Protein AF-A0A2H5ZT02-F1 (afdb_monomer_lite)

Foldseek 3Di:
DFDFDDPPPDPDDGPRCDVVNVVVVVVVVVVCCVVPPDPPDDDDDPVDDDPPDADPLQCQLLVLVLLQDDPVCNVCVVVVVVVVVVCCVVPQPFPDDDCLSQQLVNLVVVLVVVSSVVSSVCRVVVVDDSVPVSVVNVVCVVVSNVVSVVSVVVSVVVVVVVVVPDPDPDPDDDPPPPPDD

Secondary structure (DSSP, 8-state):
-------TT--SPP----HHHHHHHHHHHHHHHHHS----PPPP-TT---SS----TTTHHHHHHHHHS-HHHHHHHHHHHHHHHHHHHHH---S--SGGG-HHHHHHHHHHHHHHHHHHHHHHTT---TTTHHHHHHHHHHHHHHHHHHHHHHHHHHHHHHHHHSPPPPPPPPP------

Sequence (181 aa):
MAAEIYFYFTRRRRFVLSPTALVILALMLVVTSYVFPAEMGRRADPNRTPLPILSDWYFLALYQYVKYTPPLWAGLGPGLLIAYGMLVPFLDRSKGRRPSERPFFTVVGIMALTYFLVFTALIMFNIAVIGRDPHVVLLVTAATLSLGLGLEFRYRRRRKLAEAAAPAPAPRAAPARATVG

pLDDT: mean 86.96, std 12.97, range [42.84, 98.06]

Structure (mmCIF, N/CA/C/O backbone):
data_AF-A0A2H5ZT02-F1
#
_entry.id   AF-A0A2H5ZT02-F1
#
loop_
_atom_site.group_PDB
_atom_site.id
_atom_site.type_symbol
_atom_site.label_atom_id
_atom_site.label_alt_id
_atom_site.label_comp_id
_atom_site.label_asym_id
_atom_site.label_entity_id
_atom_site.label_seq_id
_atom_site.pdbx_PDB_ins_code
_atom_site.Cartn_x
_atom_site.Cartn_y
_atom_site.Cartn_z
_atom_site.occupancy
_atom_site.B_iso_or_equiv
_atom_site.auth_seq_id
_atom_site.auth_comp_id
_atom_site.auth_asym_id
_atom_site.auth_atom_id
_atom_site.pdbx_PDB_model_num
ATOM 1 N N . MET A 1 1 ? 21.198 19.388 21.692 1.00 42.84 1 MET A N 1
ATOM 2 C CA . MET A 1 1 ? 20.243 20.457 21.330 1.00 42.84 1 MET A CA 1
ATOM 3 C C . MET A 1 1 ? 19.234 19.891 20.343 1.00 42.84 1 MET A C 1
ATOM 5 O O . MET A 1 1 ? 19.644 19.532 19.251 1.00 42.84 1 MET A O 1
ATOM 9 N N . ALA A 1 2 ? 17.981 19.683 20.760 1.00 48.44 2 ALA A N 1
ATOM 10 C CA . ALA A 1 2 ? 16.926 19.097 19.927 1.00 48.44 2 ALA A CA 1
ATOM 11 C C . ALA A 1 2 ? 16.512 20.069 18.811 1.00 48.44 2 ALA A C 1
ATOM 13 O O . ALA A 1 2 ? 16.250 21.235 19.091 1.00 48.44 2 ALA A O 1
ATOM 14 N N . ALA A 1 3 ? 16.458 19.600 17.564 1.00 54.47 3 ALA A N 1
ATOM 15 C CA . ALA A 1 3 ? 15.878 20.369 16.469 1.00 54.47 3 ALA A CA 1
ATOM 16 C C . ALA A 1 3 ? 14.348 20.300 16.597 1.00 54.47 3 ALA A C 1
ATOM 18 O O . ALA A 1 3 ? 13.747 19.249 16.373 1.00 54.47 3 ALA A O 1
ATOM 19 N N . GLU A 1 4 ? 13.715 21.393 17.025 1.00 54.59 4 GLU A N 1
ATOM 20 C CA . GLU A 1 4 ? 12.259 21.460 17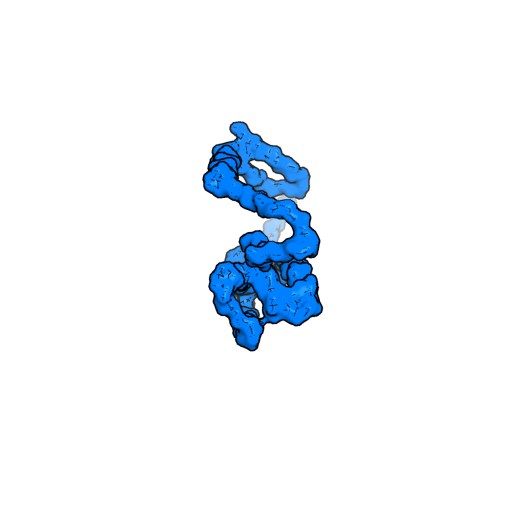.168 1.00 54.59 4 GLU A CA 1
ATOM 21 C C . GLU A 1 4 ? 11.616 21.918 15.854 1.00 54.59 4 GLU A C 1
ATOM 23 O O . GLU A 1 4 ? 11.728 23.076 15.461 1.00 54.59 4 GLU A O 1
ATOM 28 N N . ILE A 1 5 ? 10.910 21.011 15.173 1.00 60.00 5 ILE A N 1
ATOM 29 C CA . ILE A 1 5 ? 10.012 21.376 14.070 1.00 60.00 5 ILE A CA 1
ATOM 30 C C . ILE A 1 5 ? 8.689 21.840 14.694 1.00 60.00 5 ILE A C 1
ATOM 32 O O . ILE A 1 5 ? 7.946 21.041 15.273 1.00 60.00 5 ILE A O 1
ATOM 36 N N . TYR A 1 6 ? 8.400 23.140 14.612 1.00 52.00 6 TYR A N 1
ATOM 37 C CA . TYR A 1 6 ? 7.181 23.735 15.160 1.00 52.00 6 TYR A CA 1
ATOM 38 C C . TYR A 1 6 ? 5.967 23.419 14.273 1.00 52.00 6 TYR A C 1
ATOM 40 O O . TYR A 1 6 ? 5.744 24.057 13.249 1.00 52.00 6 TYR A O 1
ATOM 48 N N . PHE A 1 7 ? 5.130 22.470 14.695 1.00 53.09 7 PHE A N 1
ATOM 49 C CA . PHE A 1 7 ? 3.770 22.322 14.170 1.00 53.09 7 PHE A CA 1
ATOM 50 C C . PHE A 1 7 ? 2.805 23.142 15.036 1.00 53.09 7 PHE A C 1
ATOM 52 O O . PHE A 1 7 ? 2.489 22.759 16.161 1.00 53.09 7 PHE A O 1
ATOM 59 N N . TYR A 1 8 ? 2.326 24.272 14.510 1.00 56.28 8 TYR A N 1
ATOM 60 C CA . TYR A 1 8 ? 1.576 25.292 15.261 1.00 56.28 8 TYR A CA 1
ATOM 61 C C . TYR A 1 8 ? 0.194 24.827 15.787 1.00 56.28 8 TYR A C 1
ATOM 63 O O . TYR A 1 8 ? -0.380 25.467 16.660 1.00 56.28 8 TYR A O 1
ATOM 71 N N . PHE A 1 9 ? -0.351 23.701 15.302 1.00 56.69 9 PHE A N 1
ATOM 72 C CA . PHE A 1 9 ? -1.780 23.378 15.464 1.00 56.69 9 PHE A CA 1
ATOM 73 C C . PHE A 1 9 ? -2.153 22.195 16.374 1.00 56.69 9 PHE A C 1
ATOM 75 O O . PHE A 1 9 ? -3.343 21.956 16.574 1.00 56.69 9 PHE A O 1
ATOM 82 N N . THR A 1 10 ? -1.208 21.447 16.964 1.00 53.78 10 THR A N 1
ATOM 83 C CA . THR A 1 10 ? -1.576 20.241 17.744 1.00 53.78 10 THR A CA 1
ATOM 84 C C . THR A 1 10 ? -0.950 20.210 19.137 1.00 53.78 10 THR A C 1
ATOM 86 O O . THR A 1 10 ? 0.257 20.076 19.292 1.00 53.78 10 THR A O 1
ATOM 89 N N . ARG A 1 11 ? -1.793 20.227 20.178 1.00 55.22 11 ARG A N 1
ATOM 90 C CA . ARG A 1 11 ? -1.435 20.157 21.613 1.00 55.22 11 ARG A CA 1
ATOM 91 C C . ARG A 1 11 ? -0.924 18.765 22.073 1.00 55.22 11 ARG A C 1
ATOM 93 O O . ARG A 1 11 ? -1.094 18.401 23.235 1.00 55.22 11 ARG A O 1
ATOM 100 N N . ARG A 1 12 ? -0.358 17.941 21.175 1.00 56.25 12 ARG A N 1
ATOM 101 C CA . ARG A 1 12 ? 0.193 16.603 21.493 1.00 56.25 12 ARG A CA 1
ATOM 102 C C . ARG A 1 12 ? 1.715 16.662 21.657 1.00 56.25 12 ARG A C 1
ATOM 104 O O . ARG A 1 12 ? 2.366 17.506 21.052 1.00 56.25 12 ARG A O 1
ATOM 111 N N . ARG A 1 13 ? 2.263 15.763 22.493 1.00 56.19 13 ARG A N 1
ATOM 112 C CA . ARG A 1 13 ? 3.704 15.666 22.788 1.00 56.19 13 ARG A CA 1
ATOM 113 C C . ARG A 1 13 ? 4.513 15.682 21.489 1.00 56.19 13 ARG A C 1
ATOM 115 O O . ARG A 1 13 ? 4.262 14.878 20.595 1.00 56.19 13 ARG A O 1
ATOM 122 N N . ARG A 1 14 ? 5.455 16.625 21.432 1.00 56.09 14 ARG A N 1
ATOM 123 C CA . ARG A 1 14 ? 6.403 16.855 20.341 1.00 56.09 14 ARG A CA 1
ATOM 124 C C . ARG A 1 14 ? 7.073 15.525 19.979 1.00 56.09 14 ARG A C 1
ATOM 126 O O . ARG A 1 14 ? 7.511 14.810 20.880 1.00 56.09 14 ARG A O 1
ATOM 133 N N . PHE A 1 15 ? 7.163 15.191 18.691 1.00 57.06 15 PHE A N 1
ATOM 134 C CA . PHE A 1 15 ? 8.126 14.185 18.243 1.00 57.06 15 PHE A CA 1
ATOM 135 C C . PHE A 1 15 ? 9.514 14.779 18.488 1.00 57.06 15 PHE A C 1
ATOM 137 O O . PHE A 1 15 ? 10.034 15.522 17.661 1.00 57.06 15 PHE A O 1
ATOM 144 N N . VAL A 1 16 ? 10.079 14.533 19.670 1.00 64.38 16 VAL A N 1
ATOM 145 C CA . VAL A 1 16 ? 11.448 14.940 19.984 1.00 64.38 16 VAL A CA 1
ATOM 146 C C . VAL A 1 16 ? 12.359 13.959 19.256 1.00 64.38 16 VAL A C 1
ATOM 148 O O . VAL A 1 16 ? 12.732 12.919 19.796 1.00 64.38 16 VAL A O 1
ATOM 151 N N . LEU A 1 17 ? 12.652 14.239 17.985 1.00 70.69 17 LEU A N 1
ATOM 152 C CA . LEU A 1 17 ? 13.688 13.514 17.262 1.00 70.69 17 LEU A CA 1
ATOM 153 C C . LEU A 1 17 ? 15.014 13.854 17.939 1.00 70.69 17 LEU A C 1
ATOM 155 O O . LEU A 1 17 ? 15.445 15.009 17.944 1.00 70.69 17 LEU A O 1
ATOM 159 N N . SER A 1 18 ? 15.633 12.854 18.569 1.00 85.50 18 SER A N 1
ATOM 160 C CA . SER A 1 18 ? 16.952 13.043 19.161 1.00 85.50 18 SER A CA 1
ATOM 161 C C . SER A 1 18 ? 17.909 13.541 18.072 1.00 85.50 18 SER A C 1
ATOM 163 O O . SER A 1 18 ? 17.934 12.955 16.987 1.00 85.50 18 SER A O 1
ATOM 165 N N . PRO A 1 19 ? 18.733 14.567 18.333 1.00 84.25 19 PRO A N 1
ATOM 166 C CA . PRO A 1 19 ? 19.772 15.003 17.401 1.00 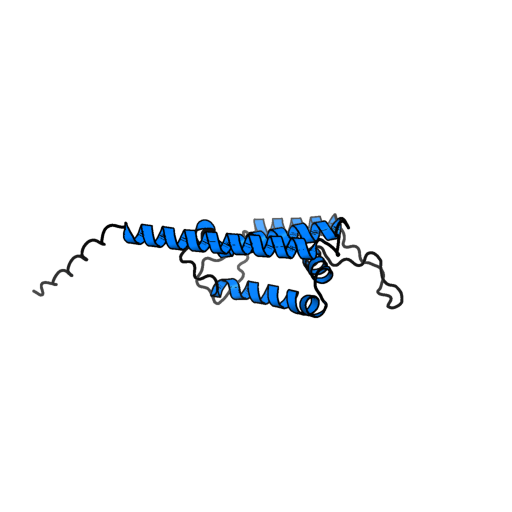84.25 19 PRO A CA 1
ATOM 167 C C . PRO A 1 19 ? 20.660 13.849 16.941 1.00 84.25 19 PRO A C 1
ATOM 169 O O . PRO A 1 19 ? 21.067 13.803 15.788 1.00 84.25 19 PRO A O 1
ATOM 172 N N . THR A 1 20 ? 20.895 12.872 17.822 1.00 88.81 20 THR A N 1
ATOM 173 C CA . THR A 1 20 ? 21.637 11.655 17.483 1.00 88.81 20 THR A CA 1
ATOM 174 C C . THR A 1 20 ? 20.929 10.829 16.412 1.00 88.81 20 THR A C 1
ATOM 176 O O . THR A 1 20 ? 21.573 10.386 15.471 1.00 88.81 20 THR A O 1
ATOM 179 N N . ALA A 1 21 ? 19.606 10.667 16.498 1.00 89.69 21 ALA A N 1
ATOM 180 C CA . ALA A 1 21 ? 18.824 9.943 15.499 1.00 89.69 21 ALA A CA 1
ATOM 181 C C . ALA A 1 21 ? 18.830 10.665 14.143 1.00 89.69 21 ALA A C 1
ATOM 183 O O . ALA A 1 21 ? 18.937 10.015 13.109 1.00 89.69 21 ALA A O 1
ATOM 184 N N . LEU A 1 22 ? 18.771 12.001 14.148 1.00 90.25 22 LEU A N 1
ATOM 185 C CA . LEU A 1 22 ? 18.897 12.818 12.937 1.00 90.25 22 LEU A CA 1
ATOM 186 C C . LEU A 1 22 ? 20.276 12.666 12.286 1.00 90.25 22 LEU A C 1
ATOM 188 O O . LEU A 1 22 ? 20.353 12.465 11.078 1.00 90.25 22 LEU A O 1
ATOM 192 N N . VAL A 1 23 ? 21.352 12.711 13.078 1.00 94.94 23 VAL A N 1
ATOM 193 C CA . VAL A 1 23 ? 22.723 12.509 12.582 1.00 94.94 23 VAL A CA 1
ATOM 194 C C . VAL A 1 23 ? 22.902 11.097 12.027 1.00 94.94 23 VAL A C 1
ATOM 196 O O . VAL A 1 23 ? 23.453 10.947 10.942 1.00 94.94 23 VAL A O 1
ATOM 199 N N . ILE A 1 24 ? 22.397 10.071 12.719 1.00 95.44 24 ILE A N 1
ATOM 200 C CA . ILE A 1 24 ? 22.452 8.680 12.243 1.00 95.44 24 ILE A CA 1
ATOM 201 C C . ILE A 1 24 ? 21.680 8.528 10.930 1.00 95.44 24 ILE A C 1
ATOM 203 O O . ILE A 1 24 ? 22.205 7.940 9.990 1.00 95.44 24 ILE A O 1
ATOM 207 N N . LEU A 1 25 ? 20.464 9.078 10.836 1.00 94.00 25 LEU A N 1
ATOM 208 C CA . LEU A 1 25 ? 19.668 9.035 9.608 1.00 94.00 25 LEU A CA 1
ATOM 209 C C . LEU A 1 25 ? 20.387 9.742 8.454 1.00 94.00 25 LEU A C 1
ATOM 211 O O . LEU A 1 25 ? 20.485 9.186 7.364 1.00 94.00 25 LEU A O 1
ATOM 215 N N . ALA A 1 26 ? 20.911 10.946 8.691 1.00 95.31 26 ALA A N 1
ATOM 216 C CA . ALA A 1 26 ? 21.643 11.702 7.681 1.00 95.31 26 ALA A CA 1
ATOM 217 C C . ALA A 1 26 ? 22.892 10.944 7.212 1.00 95.31 26 ALA A C 1
ATOM 219 O O . ALA A 1 26 ? 23.105 10.803 6.010 1.00 95.31 26 ALA A O 1
ATOM 220 N N . LEU A 1 27 ? 23.674 10.397 8.148 1.00 96.94 27 LEU A N 1
ATOM 221 C CA . LEU A 1 27 ? 24.848 9.588 7.834 1.00 96.94 27 LEU A CA 1
ATOM 222 C C . LEU A 1 27 ? 24.461 8.350 7.019 1.00 96.94 27 LEU A C 1
ATOM 224 O O . LEU A 1 27 ? 25.090 8.077 6.004 1.00 96.94 27 LEU A O 1
ATOM 228 N N . MET A 1 28 ? 23.400 7.642 7.415 1.00 96.12 28 MET A N 1
ATOM 229 C CA . MET A 1 28 ? 22.888 6.481 6.685 1.00 96.12 28 MET A CA 1
ATOM 230 C C . MET A 1 28 ? 22.535 6.841 5.236 1.00 96.12 28 MET A C 1
ATOM 232 O O . MET A 1 28 ? 22.924 6.119 4.320 1.00 96.12 28 MET A O 1
ATOM 236 N N . LEU A 1 29 ? 21.841 7.962 5.013 1.00 94.75 29 LEU A N 1
ATOM 237 C CA . LEU A 1 29 ? 21.466 8.420 3.671 1.00 94.75 29 LEU A CA 1
ATOM 238 C C . LEU A 1 29 ? 22.687 8.815 2.830 1.00 94.75 29 LEU A C 1
ATOM 240 O O . LEU A 1 29 ? 22.773 8.419 1.669 1.00 94.75 29 LEU A O 1
ATOM 244 N N . VAL A 1 30 ? 23.644 9.550 3.408 1.00 95.88 30 VAL A N 1
ATOM 245 C CA . VAL A 1 30 ? 24.877 9.961 2.712 1.00 95.88 30 VAL A CA 1
ATOM 246 C C . VAL A 1 30 ? 25.725 8.748 2.343 1.00 95.88 30 VAL A C 1
ATOM 248 O O . VAL A 1 30 ? 26.143 8.626 1.195 1.00 95.88 30 VAL A O 1
ATOM 251 N N . VAL A 1 31 ? 25.934 7.825 3.286 1.00 96.56 31 VAL A N 1
ATOM 252 C CA . VAL A 1 31 ? 26.689 6.589 3.043 1.00 96.56 31 VAL A CA 1
ATOM 253 C C . VAL A 1 31 ? 26.003 5.751 1.968 1.00 96.56 31 VAL A C 1
ATOM 255 O O . VAL A 1 31 ? 26.669 5.301 1.043 1.00 96.56 31 VAL A O 1
ATOM 258 N N . THR A 1 32 ? 24.678 5.594 2.033 1.00 94.56 32 THR A N 1
ATOM 259 C CA . THR A 1 32 ? 23.923 4.846 1.014 1.00 94.56 32 THR A CA 1
ATOM 260 C C . THR A 1 32 ? 24.075 5.481 -0.367 1.00 94.56 32 THR A C 1
ATOM 262 O O . THR A 1 32 ? 24.369 4.772 -1.321 1.00 94.56 32 THR A O 1
ATOM 265 N N . SER A 1 33 ? 23.935 6.807 -0.472 1.00 92.06 33 SER A N 1
ATOM 266 C CA . SER A 1 33 ? 24.091 7.549 -1.733 1.00 92.06 33 SER A CA 1
ATOM 267 C C . SER A 1 33 ? 25.507 7.442 -2.312 1.00 92.06 33 SER A C 1
ATOM 269 O O . SER A 1 33 ? 25.684 7.368 -3.524 1.00 92.06 33 SER A O 1
ATOM 271 N N . TYR A 1 34 ? 26.524 7.405 -1.449 1.00 93.88 34 TYR A N 1
ATOM 272 C CA . TYR A 1 34 ? 27.914 7.251 -1.870 1.00 93.88 34 TYR A CA 1
ATOM 273 C C . TYR A 1 34 ? 28.238 5.820 -2.328 1.00 93.88 34 TYR A C 1
ATOM 275 O O . TYR A 1 34 ? 28.916 5.640 -3.335 1.00 93.88 34 TYR A O 1
ATOM 283 N N . VAL A 1 35 ? 27.754 4.803 -1.603 1.00 95.88 35 VAL A N 1
ATOM 284 C CA . VAL A 1 35 ? 27.994 3.382 -1.922 1.00 95.88 35 VAL A CA 1
ATOM 285 C C . VAL A 1 35 ? 27.180 2.929 -3.137 1.00 95.88 35 VAL A C 1
ATOM 287 O O . VAL A 1 35 ? 27.671 2.146 -3.946 1.00 95.88 35 VAL A O 1
ATOM 290 N N . PHE A 1 36 ? 25.954 3.434 -3.280 1.00 90.31 36 PHE A N 1
ATOM 291 C CA . PHE A 1 36 ? 25.041 3.137 -4.382 1.00 90.31 36 PHE A CA 1
ATOM 292 C C . PHE A 1 36 ? 24.716 4.434 -5.136 1.00 90.31 36 PHE A C 1
ATOM 294 O O . PHE A 1 36 ? 23.632 4.999 -4.947 1.00 90.31 36 PHE A O 1
ATOM 301 N N . PRO A 1 37 ? 25.653 4.946 -5.957 1.00 85.50 37 PRO A N 1
ATOM 302 C CA . PRO A 1 37 ? 25.434 6.178 -6.695 1.00 85.50 37 PRO A CA 1
ATOM 303 C C . PRO A 1 37 ? 24.243 6.023 -7.639 1.00 85.50 37 PRO A C 1
ATOM 305 O O . PRO A 1 37 ? 24.063 4.986 -8.276 1.00 85.50 37 PRO A O 1
ATOM 308 N N . ALA A 1 38 ? 23.431 7.075 -7.740 1.00 81.56 38 ALA A N 1
ATOM 309 C CA . ALA A 1 38 ? 22.304 7.085 -8.658 1.00 81.56 38 ALA A CA 1
ATOM 310 C C . ALA A 1 38 ? 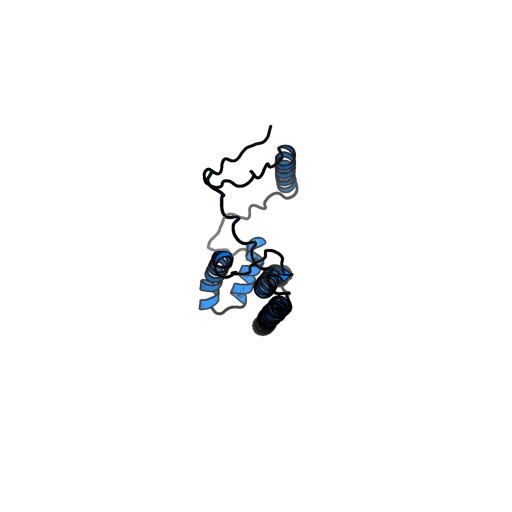22.805 6.938 -10.103 1.00 81.56 38 ALA A C 1
ATOM 312 O O . ALA A 1 38 ? 23.566 7.775 -10.596 1.00 81.56 38 ALA A O 1
ATOM 313 N N . GLU A 1 39 ? 22.354 5.892 -10.791 1.00 79.56 39 GLU A N 1
ATOM 314 C CA . GLU A 1 39 ? 22.612 5.715 -12.215 1.00 79.56 39 GLU A CA 1
ATOM 315 C C . GLU A 1 39 ? 21.840 6.781 -13.001 1.00 79.56 39 GLU A C 1
ATOM 317 O O . GLU A 1 39 ? 20.632 6.686 -13.222 1.00 79.56 39 GLU A O 1
ATOM 322 N N . MET A 1 40 ? 22.533 7.837 -13.427 1.00 75.38 40 MET A N 1
ATOM 323 C CA . MET A 1 40 ? 21.968 8.786 -14.379 1.00 75.38 40 MET A CA 1
ATOM 324 C C . MET A 1 40 ? 21.964 8.116 -15.754 1.00 75.38 40 MET A C 1
ATOM 326 O O . MET A 1 40 ? 23.004 7.979 -16.398 1.00 75.38 40 MET A O 1
ATOM 330 N N . GLY A 1 41 ? 20.787 7.657 -16.181 1.00 75.75 41 GLY A N 1
ATOM 331 C CA . GLY A 1 41 ? 20.591 7.073 -17.504 1.00 75.75 41 GLY A CA 1
ATOM 332 C C . GLY A 1 41 ? 20.996 8.023 -18.640 1.00 75.75 41 GLY A C 1
ATOM 333 O O . GLY A 1 41 ? 21.308 9.201 -18.450 1.00 75.75 41 GLY A O 1
ATOM 334 N N . ARG A 1 42 ? 20.977 7.513 -19.874 1.00 81.69 42 ARG A N 1
ATOM 335 C CA . ARG A 1 42 ? 21.238 8.338 -21.063 1.00 81.69 42 ARG A CA 1
ATOM 336 C C . ARG A 1 42 ? 20.241 9.497 -21.143 1.00 81.69 42 ARG A C 1
ATOM 338 O O . ARG A 1 42 ? 19.093 9.368 -20.723 1.00 81.69 42 ARG A O 1
ATOM 345 N N . ARG A 1 43 ? 20.667 10.608 -21.756 1.00 85.31 43 ARG A N 1
ATOM 346 C CA . ARG A 1 43 ? 19.756 11.707 -22.116 1.00 85.31 43 ARG A CA 1
ATOM 347 C C . ARG A 1 43 ? 18.549 11.148 -22.871 1.00 85.31 43 ARG A C 1
ATOM 349 O O . ARG A 1 43 ? 18.719 10.283 -23.731 1.00 85.31 43 ARG A O 1
ATOM 356 N N . ALA A 1 44 ? 17.363 11.649 -22.533 1.00 87.56 44 ALA A N 1
ATOM 357 C CA . ALA A 1 44 ? 16.115 11.211 -23.141 1.00 87.56 44 ALA A CA 1
ATOM 358 C C . ALA A 1 44 ? 16.157 11.407 -24.665 1.00 87.56 44 ALA A C 1
ATOM 360 O O . ALA A 1 44 ? 16.479 12.492 -25.147 1.00 87.56 44 ALA A O 1
ATOM 361 N N . ASP A 1 45 ? 15.830 10.348 -25.403 1.00 89.94 45 ASP A N 1
ATOM 362 C CA . ASP A 1 45 ? 15.736 10.332 -26.861 1.00 89.94 45 ASP A CA 1
ATOM 363 C C . ASP A 1 45 ? 14.328 9.845 -27.238 1.00 89.94 45 ASP A C 1
ATOM 365 O O . ASP A 1 45 ? 13.996 8.691 -26.955 1.00 89.94 45 ASP A O 1
ATOM 369 N N . PRO A 1 46 ? 13.478 10.684 -27.858 1.00 91.62 46 PRO A N 1
ATOM 370 C CA . PRO A 1 46 ? 12.117 10.289 -28.220 1.00 91.62 46 PRO A CA 1
ATOM 371 C C . PRO A 1 46 ? 12.080 9.175 -29.278 1.00 91.62 46 PRO A C 1
ATOM 373 O O . PRO A 1 46 ? 11.064 8.497 -29.403 1.00 91.62 46 PRO A O 1
ATOM 376 N N . ASN A 1 47 ? 13.175 8.954 -30.015 1.00 94.31 47 ASN A N 1
ATOM 377 C CA . ASN A 1 47 ? 13.271 7.914 -31.039 1.00 94.31 47 ASN A CA 1
ATOM 378 C C . ASN A 1 47 ? 13.783 6.576 -30.488 1.00 94.31 47 ASN A C 1
ATOM 380 O O . ASN A 1 47 ? 13.873 5.600 -31.235 1.00 94.31 47 ASN A O 1
ATOM 384 N N . ARG A 1 48 ? 14.162 6.510 -29.203 1.00 86.38 48 ARG A N 1
ATOM 385 C CA . ARG A 1 48 ? 14.690 5.291 -28.582 1.00 86.38 48 ARG A CA 1
ATOM 386 C C . ARG A 1 48 ? 14.057 5.032 -27.229 1.00 86.38 48 ARG A C 1
ATOM 388 O O . ARG A 1 48 ? 14.358 5.692 -26.240 1.00 86.38 48 ARG A O 1
ATOM 395 N N . THR A 1 49 ? 13.244 3.986 -27.165 1.00 84.62 49 THR A N 1
ATOM 396 C CA . THR A 1 49 ? 12.682 3.510 -25.905 1.00 84.62 49 THR A CA 1
ATOM 397 C C . THR A 1 49 ? 13.734 2.706 -25.129 1.00 84.62 49 THR A C 1
ATOM 399 O O . THR A 1 49 ? 14.228 1.704 -25.653 1.00 84.62 49 THR A O 1
ATOM 402 N N . PRO A 1 50 ? 14.108 3.110 -23.901 1.00 78.75 50 PRO A N 1
ATOM 403 C CA . PRO A 1 50 ? 15.025 2.330 -23.081 1.00 78.75 50 PRO A CA 1
ATOM 404 C C . PRO A 1 50 ? 14.352 1.027 -22.643 1.00 78.75 50 PRO A C 1
ATOM 406 O O . PRO A 1 50 ? 13.194 1.032 -22.238 1.00 78.75 50 PRO A O 1
ATOM 409 N N . LEU A 1 51 ? 15.070 -0.092 -22.710 1.00 80.81 51 LEU A N 1
ATOM 410 C CA . LEU A 1 51 ? 14.625 -1.375 -22.167 1.00 80.81 51 LEU A CA 1
ATOM 411 C C . LEU A 1 51 ? 15.588 -1.782 -21.043 1.00 80.81 51 LEU A C 1
ATOM 413 O O . LEU A 1 51 ? 16.799 -1.695 -21.254 1.00 80.81 51 LEU A O 1
ATOM 417 N N . PRO A 1 52 ? 15.089 -2.236 -19.881 1.00 80.44 52 PRO A N 1
ATOM 418 C CA . PRO A 1 52 ? 13.685 -2.493 -19.553 1.00 80.44 52 PRO A CA 1
ATOM 419 C C . PRO A 1 52 ? 12.945 -1.248 -19.003 1.00 80.44 52 PRO A C 1
ATOM 421 O O . PRO A 1 52 ? 13.499 -0.467 -18.237 1.00 80.44 52 PRO A O 1
ATOM 424 N N . ILE A 1 53 ? 11.669 -1.070 -19.374 1.00 80.88 53 ILE A N 1
ATOM 425 C CA . ILE A 1 53 ? 10.823 0.053 -18.919 1.00 80.88 53 ILE A CA 1
ATOM 426 C C . ILE A 1 53 ? 10.153 -0.342 -17.598 1.00 80.88 53 ILE A C 1
ATOM 428 O O . ILE A 1 53 ? 9.018 -0.826 -17.583 1.00 80.88 53 ILE A O 1
ATOM 432 N N . LEU A 1 54 ? 10.870 -0.205 -16.484 1.00 84.25 54 LEU A N 1
ATOM 433 C CA . LEU A 1 54 ? 10.293 -0.350 -15.147 1.00 84.25 54 LEU A CA 1
ATOM 434 C C . LEU A 1 54 ? 10.234 1.013 -14.461 1.00 84.25 54 LEU A C 1
ATOM 436 O O . LEU A 1 54 ? 11.080 1.875 -14.678 1.00 84.25 54 LEU A O 1
ATOM 440 N N . SER A 1 55 ? 9.210 1.199 -13.635 1.00 89.19 55 SER A N 1
ATOM 441 C CA . SER A 1 55 ? 9.149 2.316 -12.694 1.00 89.19 55 SER A CA 1
ATOM 442 C C . SER A 1 55 ? 10.086 2.071 -11.508 1.00 89.19 55 SER A C 1
ATOM 444 O O . SER A 1 55 ? 10.515 0.941 -11.275 1.00 89.19 55 SER A O 1
ATOM 446 N N . ASP A 1 56 ? 10.347 3.109 -10.714 1.00 90.12 56 ASP A N 1
ATOM 447 C CA . ASP A 1 56 ? 11.082 2.956 -9.458 1.00 90.12 56 ASP A CA 1
ATOM 448 C C . ASP A 1 56 ? 10.400 1.972 -8.493 1.00 90.12 56 ASP A C 1
ATOM 450 O O . ASP A 1 56 ? 9.188 1.739 -8.548 1.00 90.12 56 ASP A O 1
ATOM 454 N N . TRP A 1 57 ? 11.180 1.435 -7.550 1.00 90.44 57 TRP A N 1
ATOM 455 C CA . TRP A 1 57 ? 10.782 0.371 -6.618 1.00 90.44 57 TRP A CA 1
ATOM 456 C C . TRP A 1 57 ? 9.463 0.632 -5.872 1.00 90.44 57 TRP A C 1
ATOM 458 O O . TRP A 1 57 ? 8.680 -0.292 -5.661 1.00 90.44 57 TRP A O 1
ATOM 468 N N . TYR A 1 58 ? 9.176 1.885 -5.512 1.00 91.88 58 TYR A N 1
ATOM 469 C CA . TYR A 1 58 ? 7.955 2.279 -4.800 1.00 91.88 58 TYR A CA 1
ATOM 470 C C . TYR A 1 58 ? 6.707 2.309 -5.699 1.00 91.88 58 TYR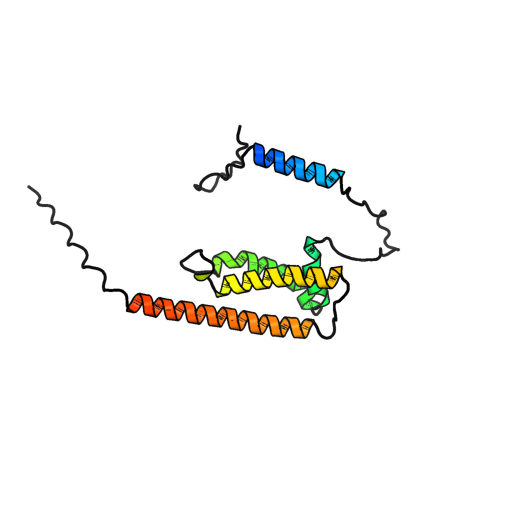 A C 1
ATOM 472 O O . TYR A 1 58 ? 5.585 2.291 -5.194 1.00 91.88 58 TYR A O 1
ATOM 480 N N . PHE A 1 59 ? 6.888 2.293 -7.022 1.00 94.06 59 PHE A N 1
ATOM 481 C CA . PHE A 1 59 ? 5.820 2.223 -8.020 1.00 94.06 59 PHE A CA 1
ATOM 482 C C . PHE A 1 59 ? 5.668 0.848 -8.673 1.00 94.06 59 PHE A C 1
ATOM 484 O O . PHE A 1 59 ? 4.678 0.628 -9.369 1.00 94.06 59 PHE A O 1
ATOM 491 N N . LEU A 1 60 ? 6.582 -0.098 -8.444 1.00 95.44 60 LEU A N 1
ATOM 492 C CA . LEU A 1 60 ? 6.542 -1.419 -9.083 1.00 95.44 60 LEU A CA 1
ATOM 493 C C . LEU A 1 60 ? 5.224 -2.165 -8.842 1.00 95.44 60 LEU A C 1
ATOM 495 O O . LEU A 1 60 ? 4.622 -2.675 -9.788 1.00 95.44 60 LEU A O 1
ATOM 499 N N . ALA A 1 61 ? 4.727 -2.166 -7.602 1.00 95.88 61 ALA A N 1
ATOM 500 C CA . ALA A 1 61 ? 3.436 -2.770 -7.280 1.00 95.88 61 ALA A CA 1
ATOM 501 C C . ALA A 1 61 ? 2.273 -2.131 -8.057 1.00 95.88 61 ALA A C 1
ATOM 503 O O . ALA A 1 61 ? 1.392 -2.827 -8.564 1.00 95.88 61 ALA A O 1
ATOM 504 N N . LEU A 1 62 ? 2.280 -0.801 -8.173 1.00 94.88 62 LEU A N 1
ATOM 505 C CA . LEU A 1 62 ? 1.255 -0.055 -8.895 1.00 94.88 62 LEU A CA 1
ATOM 506 C C . LEU A 1 62 ? 1.334 -0.316 -10.403 1.00 94.88 62 LEU A C 1
ATOM 508 O O . LEU A 1 62 ? 0.309 -0.501 -11.053 1.00 94.88 62 LEU A O 1
ATOM 512 N N . TYR A 1 63 ? 2.546 -0.387 -10.951 1.00 94.06 63 TYR A N 1
ATOM 513 C CA . TYR A 1 63 ? 2.768 -0.698 -12.359 1.00 94.06 63 TYR A CA 1
ATOM 514 C C . TYR A 1 63 ? 2.264 -2.106 -12.710 1.00 94.06 63 TYR A C 1
ATOM 516 O O . TYR A 1 63 ? 1.616 -2.300 -13.740 1.00 94.06 63 TYR A O 1
ATOM 524 N N . GLN A 1 64 ? 2.468 -3.079 -11.819 1.00 95.44 64 GLN A N 1
ATOM 525 C CA . GLN A 1 64 ? 1.918 -4.421 -11.990 1.00 95.44 64 GLN A CA 1
ATOM 526 C C . GLN A 1 64 ? 0.384 -4.443 -11.903 1.00 95.44 64 GLN A C 1
ATOM 528 O O . GLN A 1 64 ? -0.257 -5.121 -12.703 1.00 95.44 64 GLN A O 1
ATOM 533 N N . TYR A 1 65 ? -0.216 -3.674 -10.985 1.00 94.69 65 TYR A N 1
ATOM 534 C CA . TYR A 1 65 ? -1.673 -3.505 -10.932 1.00 94.69 65 TYR A CA 1
ATOM 535 C C . TYR A 1 65 ? -2.214 -2.994 -12.274 1.00 94.69 65 TYR A C 1
ATOM 537 O O . TYR A 1 65 ? -3.104 -3.617 -12.850 1.00 94.69 65 TYR A O 1
ATOM 545 N N . VAL A 1 66 ? -1.614 -1.932 -12.820 1.00 93.56 66 VAL A N 1
ATOM 546 C CA . VAL A 1 66 ? -1.979 -1.347 -14.122 1.00 93.56 66 VAL A CA 1
ATOM 547 C C . VAL A 1 66 ? -1.912 -2.384 -15.249 1.00 93.56 66 VAL A C 1
ATOM 549 O O . VAL A 1 66 ? -2.834 -2.448 -16.056 1.00 93.56 66 VAL A O 1
ATOM 552 N N . LYS A 1 67 ? -0.892 -3.255 -15.277 1.00 92.38 67 LYS A N 1
ATOM 553 C CA . LYS A 1 67 ? -0.798 -4.358 -16.259 1.00 92.38 67 LYS A CA 1
ATOM 554 C C . LYS A 1 67 ? -1.928 -5.383 -16.147 1.00 92.38 67 LYS A C 1
ATOM 556 O O . LYS A 1 67 ? -2.265 -6.026 -17.136 1.00 92.38 67 LYS A O 1
ATOM 561 N N . TYR A 1 68 ? -2.478 -5.570 -14.951 1.00 94.56 68 TYR A N 1
ATOM 562 C CA . TYR A 1 68 ? -3.556 -6.525 -14.683 1.00 94.56 68 TYR A CA 1
ATOM 563 C C . TYR A 1 68 ? -4.955 -5.953 -14.895 1.00 94.56 68 TYR A C 1
ATOM 565 O O . TYR A 1 68 ? -5.915 -6.723 -14.899 1.00 94.56 68 TYR A O 1
ATOM 573 N N . THR A 1 69 ? -5.102 -4.634 -15.051 1.00 93.31 69 THR A N 1
ATOM 574 C CA . THR A 1 69 ? -6.425 -4.001 -15.106 1.00 93.31 69 THR A CA 1
ATOM 575 C C . THR A 1 69 ? -6.759 -3.481 -16.508 1.00 93.31 69 THR A C 1
ATOM 577 O O . THR A 1 69 ? -5.871 -3.025 -17.226 1.00 93.31 69 THR A O 1
ATOM 580 N N . PRO A 1 70 ? -8.043 -3.496 -16.919 1.00 93.19 70 PRO A N 1
ATOM 581 C CA . PRO A 1 70 ? -8.467 -2.860 -18.162 1.00 93.19 70 PRO A CA 1
ATOM 582 C C . PRO A 1 70 ? -8.180 -1.348 -18.143 1.00 93.19 70 PRO A C 1
ATOM 584 O O . PRO A 1 70 ? -8.135 -0.762 -17.056 1.00 93.19 70 PRO A O 1
ATOM 587 N N . PRO A 1 71 ? -8.098 -0.682 -19.313 1.00 93.88 71 PRO A N 1
ATOM 588 C CA . PRO A 1 71 ? -7.657 0.713 -19.425 1.00 93.88 71 PRO A CA 1
ATOM 589 C C . PRO A 1 71 ? -8.357 1.709 -18.486 1.00 93.88 71 PRO A C 1
ATOM 591 O O . PRO A 1 71 ? -7.703 2.565 -17.896 1.00 93.88 71 PRO A O 1
ATOM 594 N N . LEU A 1 72 ? -9.673 1.573 -18.288 1.00 94.06 72 LEU A N 1
ATOM 595 C CA . LEU A 1 72 ? -10.435 2.440 -17.382 1.00 94.06 72 LEU A CA 1
ATOM 596 C C . LEU A 1 72 ? -9.924 2.354 -15.934 1.00 94.06 72 LEU A C 1
ATOM 598 O O . LEU A 1 72 ? -9.660 3.367 -15.288 1.00 94.06 72 LEU A O 1
ATOM 602 N N . TRP A 1 73 ? -9.781 1.132 -15.425 1.00 92.69 73 TRP A N 1
ATOM 603 C CA . TRP A 1 73 ? -9.366 0.888 -14.045 1.00 92.69 73 TRP A CA 1
ATOM 604 C C . TRP A 1 73 ? -7.871 1.109 -13.845 1.00 92.69 73 TRP A C 1
ATOM 606 O O . TRP A 1 73 ? -7.468 1.563 -12.781 1.00 92.69 73 TRP A O 1
ATOM 616 N N . ALA A 1 74 ? -7.067 0.876 -14.880 1.00 93.50 74 ALA A N 1
ATOM 617 C CA . ALA A 1 74 ? -5.656 1.228 -14.893 1.00 93.50 74 ALA A CA 1
ATOM 618 C C . ALA A 1 74 ? -5.436 2.738 -14.660 1.00 93.50 74 ALA A C 1
ATOM 620 O O . ALA A 1 74 ? -4.525 3.116 -13.926 1.00 93.50 74 ALA A O 1
ATOM 621 N N . GLY A 1 75 ? -6.296 3.596 -15.227 1.00 92.69 75 GLY A N 1
ATOM 622 C CA . GLY A 1 75 ? -6.242 5.046 -15.015 1.00 92.69 75 GLY A CA 1
ATOM 623 C C . GLY A 1 75 ? -6.817 5.506 -13.670 1.00 92.69 75 GLY A C 1
ATOM 624 O O . GLY A 1 75 ? -6.214 6.329 -12.985 1.00 92.69 75 GLY A O 1
ATOM 625 N N . LEU A 1 76 ? -7.977 4.975 -13.267 1.00 95.56 76 LEU A N 1
ATOM 626 C CA . LEU A 1 76 ? -8.679 5.428 -12.054 1.00 95.56 76 LEU A CA 1
ATOM 627 C C . LEU A 1 76 ? -8.161 4.785 -10.761 1.00 95.56 76 LEU A C 1
ATOM 629 O O . LEU A 1 76 ? -8.167 5.417 -9.703 1.00 95.56 76 LEU A O 1
ATOM 633 N N . GLY A 1 77 ? -7.727 3.528 -10.831 1.00 93.12 77 GLY A N 1
ATOM 634 C CA . GLY A 1 77 ? -7.356 2.700 -9.686 1.00 93.12 77 GLY A CA 1
ATOM 635 C C . GLY A 1 77 ? -6.320 3.328 -8.750 1.00 93.12 77 GLY A C 1
ATOM 636 O O . GLY A 1 77 ? -6.574 3.355 -7.544 1.00 93.12 77 GLY A O 1
ATOM 637 N N . PRO A 1 78 ? -5.206 3.901 -9.250 1.00 92.81 78 PRO A N 1
ATOM 638 C CA . PRO A 1 78 ? -4.230 4.586 -8.402 1.00 92.81 78 PRO A CA 1
ATOM 639 C C . PRO A 1 78 ? -4.845 5.717 -7.566 1.00 92.81 78 PRO A C 1
ATOM 641 O O . PRO A 1 78 ? -4.619 5.800 -6.358 1.00 92.81 78 PRO A O 1
ATOM 644 N N . GLY A 1 79 ? -5.671 6.560 -8.193 1.00 94.69 79 GLY A N 1
ATOM 645 C CA . GLY A 1 79 ? -6.349 7.665 -7.514 1.00 94.69 79 GLY A CA 1
ATOM 646 C C . GLY A 1 79 ? -7.356 7.172 -6.476 1.00 94.69 79 GLY A C 1
ATOM 647 O O . GLY A 1 79 ? -7.392 7.683 -5.357 1.00 94.69 79 GLY A O 1
ATOM 648 N N . LEU A 1 80 ? -8.121 6.129 -6.810 1.00 94.94 80 LEU A N 1
ATOM 649 C CA . LEU A 1 80 ? -9.070 5.505 -5.885 1.00 94.94 80 LEU A CA 1
ATOM 650 C C . LEU A 1 80 ? -8.376 4.857 -4.683 1.00 94.94 80 LEU A C 1
ATOM 652 O O . LEU A 1 80 ? -8.895 4.946 -3.572 1.00 94.94 80 LEU A O 1
ATOM 656 N N . LEU A 1 81 ? -7.201 4.250 -4.870 1.00 92.56 81 LEU A N 1
ATOM 657 C CA . LEU A 1 81 ? -6.417 3.668 -3.779 1.00 92.56 81 LEU A CA 1
ATOM 658 C C . LEU A 1 81 ? -5.964 4.743 -2.781 1.00 92.56 81 LEU A C 1
ATOM 660 O O . LEU A 1 81 ? -6.110 4.564 -1.570 1.00 92.56 81 LEU A O 1
ATOM 664 N N . ILE A 1 82 ? -5.465 5.876 -3.286 1.00 94.25 82 ILE A N 1
ATOM 665 C CA . ILE A 1 82 ? -5.065 7.020 -2.455 1.00 94.25 82 ILE A CA 1
ATOM 666 C C . ILE A 1 82 ? -6.285 7.599 -1.733 1.00 94.25 82 ILE A C 1
ATOM 668 O O . ILE A 1 82 ? -6.253 7.771 -0.513 1.00 94.25 82 ILE A O 1
ATOM 672 N N . ALA A 1 83 ? -7.380 7.842 -2.461 1.00 96.19 83 ALA A N 1
ATOM 673 C CA . ALA A 1 83 ? -8.617 8.366 -1.893 1.00 96.19 83 ALA A CA 1
ATOM 674 C C . ALA A 1 83 ? -9.164 7.447 -0.790 1.00 96.19 83 ALA A C 1
ATOM 676 O O . ALA A 1 83 ? -9.512 7.918 0.293 1.00 96.19 83 ALA A O 1
ATOM 677 N N . TYR A 1 84 ? -9.170 6.131 -1.019 1.00 94.38 84 TYR A N 1
ATOM 678 C CA . TYR A 1 84 ? -9.552 5.152 -0.007 1.00 94.38 84 TYR A CA 1
ATOM 679 C C . TYR A 1 84 ? -8.662 5.255 1.236 1.00 94.38 84 TYR A C 1
ATOM 681 O O . TYR A 1 84 ? -9.187 5.362 2.344 1.00 94.38 84 TYR A O 1
ATOM 689 N N . GLY A 1 85 ? -7.335 5.303 1.065 1.00 93.69 85 GLY A N 1
ATOM 690 C CA . GLY A 1 85 ? -6.374 5.471 2.160 1.00 93.69 85 GLY A CA 1
ATOM 691 C C . GLY A 1 85 ? -6.618 6.734 2.994 1.00 93.69 85 GLY A C 1
ATOM 692 O O . GLY A 1 85 ? -6.593 6.677 4.224 1.00 93.69 85 GLY A O 1
ATOM 693 N N . MET A 1 86 ? -6.936 7.854 2.340 1.00 95.31 86 MET A N 1
ATOM 694 C CA . MET A 1 86 ? -7.296 9.110 3.011 1.00 95.31 86 MET A CA 1
ATOM 695 C C . MET A 1 86 ? -8.637 9.030 3.753 1.00 95.31 86 MET A C 1
ATOM 697 O O . MET A 1 86 ? -8.823 9.709 4.763 1.00 95.31 86 MET A O 1
ATOM 701 N N . LEU A 1 87 ? -9.566 8.195 3.280 1.00 96.06 87 LEU A N 1
ATOM 702 C CA . LEU A 1 87 ? -10.880 8.007 3.893 1.00 96.06 87 LEU A CA 1
ATOM 703 C C . LEU A 1 87 ? -10.871 7.033 5.080 1.00 96.06 87 LEU A C 1
ATOM 705 O O . LEU A 1 87 ? -11.750 7.133 5.938 1.00 96.06 87 LEU A O 1
ATOM 709 N N . VAL A 1 88 ? -9.878 6.138 5.189 1.00 93.38 88 VAL A N 1
ATOM 710 C CA . VAL A 1 88 ? -9.739 5.175 6.303 1.00 93.38 88 VAL A CA 1
ATOM 711 C C . VAL A 1 88 ? -10.003 5.781 7.693 1.00 93.38 88 VAL A C 1
ATOM 713 O O . VAL A 1 88 ? -10.826 5.207 8.407 1.00 93.38 88 VAL A O 1
ATOM 716 N N . PRO A 1 89 ? -9.403 6.916 8.118 1.00 89.75 89 PRO A N 1
ATOM 717 C CA . PRO A 1 89 ? -9.651 7.477 9.453 1.00 89.75 89 PRO A CA 1
ATOM 718 C C . PRO A 1 89 ? -11.111 7.882 9.713 1.00 89.75 89 PRO A C 1
ATOM 720 O O . PRO A 1 89 ? -11.511 7.971 10.872 1.00 89.75 89 PRO A O 1
ATOM 723 N N . PHE A 1 90 ? -11.907 8.121 8.668 1.00 93.12 90 PHE A N 1
ATOM 724 C CA . PHE A 1 90 ? -13.327 8.473 8.775 1.00 93.12 90 PHE A CA 1
ATOM 725 C C . PHE A 1 90 ? -14.244 7.246 8.668 1.00 93.12 90 PHE A C 1
ATOM 727 O O . PHE A 1 90 ? -15.321 7.209 9.273 1.00 93.12 90 PHE A O 1
ATOM 734 N N . LE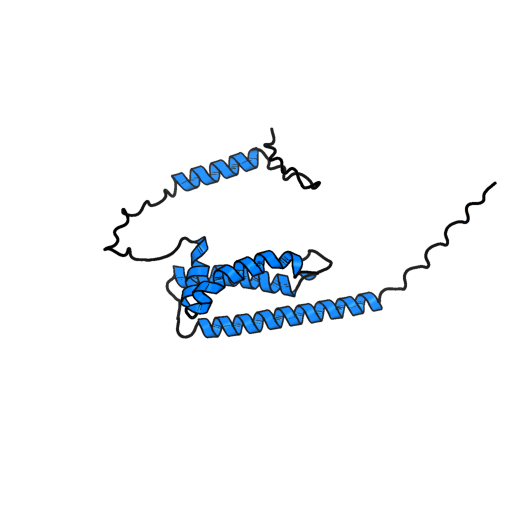U A 1 91 ? -13.817 6.240 7.900 1.00 92.19 91 LEU A N 1
ATOM 735 C CA . LEU A 1 91 ? -14.530 4.976 7.720 1.00 92.19 91 LEU A CA 1
ATOM 736 C C . LEU A 1 91 ? -14.360 4.050 8.935 1.00 92.19 91 LEU A C 1
ATOM 738 O O . LEU A 1 91 ? -15.302 3.361 9.337 1.00 92.19 91 LEU A O 1
ATOM 742 N N . ASP A 1 92 ? -13.181 4.056 9.555 1.00 91.44 92 ASP A N 1
ATOM 743 C CA . ASP A 1 92 ? -12.864 3.230 10.714 1.00 91.44 92 ASP A CA 1
ATOM 744 C C . ASP A 1 92 ? -13.374 3.851 12.023 1.00 91.44 92 ASP A C 1
ATOM 746 O O . ASP A 1 92 ? -12.680 4.587 12.724 1.00 91.44 92 ASP A O 1
ATOM 750 N N . ARG A 1 93 ? -14.617 3.503 12.378 1.00 85.88 93 ARG A N 1
ATOM 751 C CA . ARG A 1 93 ? -15.286 3.917 13.627 1.00 85.88 93 ARG A CA 1
ATOM 752 C C . ARG A 1 93 ? -15.072 2.946 14.795 1.00 85.88 93 ARG A C 1
ATOM 754 O O . ARG A 1 93 ? -15.905 2.864 15.703 1.00 85.88 93 ARG A O 1
ATOM 761 N N . SER A 1 94 ? -14.004 2.155 14.767 1.00 84.44 94 SER A N 1
ATOM 762 C CA . SER A 1 94 ? -13.666 1.252 15.870 1.00 84.44 94 SER A CA 1
ATOM 763 C C . SER A 1 94 ? -13.365 2.017 17.167 1.00 84.44 94 SER A C 1
ATOM 765 O O . SER A 1 94 ? -12.751 3.084 17.174 1.00 84.44 94 SER A O 1
ATOM 767 N N . LYS A 1 95 ? -13.812 1.466 18.306 1.00 78.94 95 LYS A N 1
ATOM 768 C CA . LYS A 1 95 ? -13.663 2.115 19.625 1.00 78.94 95 LYS A CA 1
ATOM 769 C C . LYS A 1 95 ? -12.231 2.078 20.161 1.00 78.94 95 LYS A C 1
ATOM 771 O O . LYS A 1 95 ? -11.863 2.908 20.985 1.00 78.94 95 LYS A O 1
ATOM 776 N N . GLY A 1 96 ? -11.455 1.092 19.729 1.00 83.75 96 GLY A N 1
ATOM 777 C CA . GLY A 1 96 ? -10.100 0.843 20.197 1.00 83.75 96 GLY A CA 1
ATOM 778 C C . GLY A 1 96 ? -9.074 1.022 19.083 1.00 83.75 96 GLY A C 1
ATOM 779 O O . GLY A 1 96 ? -9.449 1.243 17.936 1.00 83.75 96 GLY A O 1
ATOM 780 N N . ARG A 1 97 ? -7.779 1.000 19.405 1.00 86.25 97 ARG A N 1
ATOM 781 C CA . ARG A 1 97 ? -6.670 1.209 18.444 1.00 86.25 97 ARG A CA 1
ATOM 782 C C . ARG A 1 97 ? -5.898 -0.066 18.125 1.00 86.25 97 ARG A C 1
ATOM 784 O O . ARG A 1 97 ? -5.066 -0.053 17.223 1.00 86.25 97 ARG A O 1
ATOM 791 N N . ARG A 1 98 ? -6.127 -1.142 18.877 1.00 91.00 98 ARG A N 1
ATOM 792 C CA . ARG A 1 98 ? -5.397 -2.396 18.691 1.00 91.00 98 ARG A CA 1
ATOM 793 C C . ARG A 1 98 ? -5.893 -3.085 17.416 1.00 91.00 98 ARG A C 1
ATOM 795 O O . ARG A 1 98 ? -7.090 -3.024 17.142 1.00 91.00 98 ARG A O 1
ATOM 802 N N . PRO A 1 99 ? -5.033 -3.808 16.679 1.00 90.25 99 PRO A N 1
ATOM 803 C CA . PRO A 1 99 ? -5.460 -4.535 15.480 1.00 90.25 99 PRO A CA 1
ATOM 804 C C . PRO A 1 99 ? -6.637 -5.498 15.732 1.00 90.25 99 PRO A C 1
ATOM 806 O O . PRO A 1 99 ? -7.568 -5.599 14.936 1.00 90.25 99 PRO A O 1
ATOM 809 N N . SER A 1 100 ? -6.672 -6.143 16.903 1.00 90.00 100 SER A N 1
ATOM 810 C CA . SER A 1 100 ? -7.766 -7.039 17.312 1.00 90.00 100 SER A CA 1
ATOM 811 C C . SER A 1 100 ? -9.115 -6.342 17.540 1.00 90.00 100 SER A C 1
ATOM 813 O O . SER A 1 100 ? -10.151 -7.005 17.537 1.00 90.00 100 SER A O 1
ATOM 815 N N . GLU A 1 101 ? -9.120 -5.021 17.723 1.00 91.38 101 GLU A N 1
ATOM 816 C CA . GLU A 1 101 ? -10.319 -4.191 17.900 1.00 91.38 101 GLU A CA 1
ATOM 817 C C . GLU A 1 101 ? -10.821 -3.610 16.565 1.00 91.38 101 GLU A C 1
ATOM 819 O O . GLU A 1 101 ? -11.863 -2.951 16.537 1.00 91.38 101 GLU A O 1
ATOM 824 N N . ARG A 1 102 ? -10.074 -3.848 15.474 1.00 93.75 102 ARG A N 1
ATOM 825 C CA . ARG A 1 102 ? -10.312 -3.337 14.114 1.00 93.75 102 ARG A CA 1
ATOM 826 C C . ARG A 1 102 ? -10.145 -4.441 13.062 1.00 93.75 102 ARG A C 1
ATOM 828 O O . ARG A 1 102 ? -9.361 -4.269 12.123 1.00 93.75 102 ARG A O 1
ATOM 835 N N . PRO A 1 103 ? -10.787 -5.609 13.211 1.00 94.31 103 PRO A N 1
ATOM 836 C CA . PRO A 1 103 ? -10.425 -6.781 12.422 1.00 94.31 103 PRO A CA 1
ATOM 837 C C . PRO A 1 103 ? -10.590 -6.563 10.912 1.00 94.31 103 PRO A C 1
ATOM 839 O O . PRO A 1 103 ? -9.694 -6.956 10.170 1.00 94.31 103 PRO A O 1
ATOM 842 N N . PHE A 1 104 ? -11.650 -5.883 10.448 1.00 95.38 104 PHE A N 1
ATOM 843 C CA . PHE A 1 104 ? -11.815 -5.599 9.015 1.00 95.38 104 PHE A CA 1
ATOM 844 C C . PHE A 1 104 ? -10.668 -4.742 8.456 1.00 95.38 104 PHE A C 1
ATOM 846 O O . PHE A 1 104 ? -9.981 -5.155 7.525 1.00 95.38 104 PHE A O 1
ATOM 853 N N . PHE A 1 105 ? -10.413 -3.575 9.055 1.00 95.00 105 PHE A N 1
ATOM 854 C CA . PHE A 1 105 ? -9.366 -2.659 8.588 1.00 95.00 105 PHE A CA 1
ATOM 855 C C . PHE A 1 105 ? -7.958 -3.236 8.747 1.00 95.00 105 PHE A C 1
ATOM 857 O O . PHE A 1 105 ? -7.096 -2.981 7.912 1.00 95.00 105 PHE A O 1
ATOM 864 N N . THR A 1 106 ? -7.732 -4.064 9.769 1.00 95.12 106 THR A N 1
ATOM 865 C CA . THR A 1 106 ? -6.470 -4.797 9.940 1.00 95.12 106 THR A CA 1
ATOM 866 C C . THR A 1 106 ? -6.244 -5.774 8.790 1.00 95.12 106 THR A C 1
ATOM 868 O O . THR A 1 106 ? -5.161 -5.789 8.213 1.00 95.12 106 THR A O 1
ATOM 871 N N . VAL A 1 107 ? -7.265 -6.554 8.418 1.00 97.00 107 VAL A N 1
ATOM 872 C CA . VAL A 1 107 ? -7.181 -7.481 7.280 1.00 97.00 107 VAL A CA 1
ATOM 873 C C . VAL A 1 107 ? -6.936 -6.726 5.976 1.00 97.00 107 VAL A C 1
ATOM 875 O O . VAL A 1 107 ? -6.054 -7.116 5.218 1.00 97.00 107 VAL A O 1
ATOM 878 N N . VAL A 1 108 ? -7.644 -5.617 5.737 1.00 96.00 108 VAL A N 1
ATOM 879 C CA . VAL A 1 108 ? -7.429 -4.777 4.546 1.00 96.00 108 VAL A CA 1
ATOM 880 C C . VAL A 1 108 ? -6.007 -4.205 4.507 1.00 96.00 108 VAL A C 1
ATOM 882 O O . VAL A 1 108 ? -5.379 -4.216 3.452 1.00 96.00 108 VAL A O 1
ATOM 885 N N . GLY A 1 109 ? -5.475 -3.743 5.642 1.00 95.44 109 GLY A N 1
ATOM 886 C CA . GLY A 1 109 ? -4.105 -3.230 5.729 1.00 95.44 109 GLY A CA 1
ATOM 887 C C . GLY A 1 109 ? -3.050 -4.301 5.439 1.00 95.44 109 GLY A C 1
ATOM 888 O O . GLY A 1 109 ? -2.117 -4.052 4.678 1.00 95.44 109 GLY A O 1
ATOM 889 N N . ILE A 1 110 ? -3.226 -5.509 5.986 1.00 97.38 110 ILE A N 1
ATOM 890 C CA . ILE A 1 110 ? -2.346 -6.652 5.699 1.00 97.38 110 ILE A CA 1
ATOM 891 C C . ILE A 1 110 ? -2.445 -7.037 4.221 1.00 97.38 110 ILE A C 1
ATOM 893 O O . ILE A 1 110 ? -1.417 -7.189 3.573 1.00 97.38 110 ILE A O 1
ATOM 897 N N . MET A 1 111 ? -3.658 -7.122 3.667 1.00 97.38 111 MET A N 1
ATOM 898 C CA . MET A 1 111 ? -3.884 -7.410 2.248 1.00 97.38 111 MET A CA 1
ATOM 899 C C . MET A 1 111 ? -3.170 -6.396 1.346 1.00 97.38 111 MET A C 1
ATOM 901 O O . MET A 1 111 ? -2.493 -6.794 0.402 1.00 97.38 111 MET A O 1
ATOM 905 N N . ALA A 1 112 ? -3.266 -5.099 1.656 1.00 95.94 112 ALA A N 1
ATOM 906 C CA . ALA A 1 112 ? -2.585 -4.047 0.905 1.00 95.94 112 ALA A CA 1
ATOM 907 C C . ALA A 1 112 ? -1.055 -4.201 0.949 1.00 95.94 112 ALA A C 1
ATOM 909 O O . ALA A 1 112 ? -0.401 -4.103 -0.089 1.00 95.94 112 ALA A O 1
ATOM 910 N N . LEU A 1 113 ? -0.485 -4.501 2.123 1.00 97.19 113 LEU A N 1
ATOM 911 C CA . LEU A 1 113 ? 0.950 -4.770 2.265 1.00 97.19 113 LEU A CA 1
ATOM 912 C C . LEU A 1 113 ? 1.372 -6.024 1.486 1.00 97.19 113 LEU A C 1
ATOM 914 O O . LEU A 1 113 ? 2.378 -6.003 0.780 1.00 97.19 113 LEU A O 1
ATOM 918 N N . THR A 1 114 ? 0.596 -7.104 1.574 1.00 98.06 114 THR A N 1
ATOM 919 C CA . THR A 1 114 ? 0.853 -8.335 0.819 1.00 98.06 114 THR A CA 1
ATOM 920 C C . THR A 1 114 ? 0.817 -8.074 -0.682 1.00 98.06 114 THR A C 1
ATOM 922 O O . THR A 1 114 ? 1.718 -8.519 -1.386 1.00 98.06 114 THR A O 1
ATOM 925 N N . TYR A 1 115 ? -0.162 -7.317 -1.183 1.00 96.88 115 TYR A N 1
ATOM 926 C CA . TYR A 1 115 ? -0.225 -6.960 -2.602 1.00 96.88 115 TYR A CA 1
ATOM 927 C C . TYR A 1 115 ? 0.951 -6.100 -3.030 1.00 96.88 115 TYR A C 1
ATOM 929 O O . TYR A 1 115 ? 1.541 -6.389 -4.066 1.00 96.88 115 TYR A O 1
ATOM 937 N N . PHE A 1 116 ? 1.355 -5.122 -2.218 1.00 97.12 116 PHE A N 1
ATOM 938 C CA . PHE A 1 116 ? 2.544 -4.326 -2.501 1.00 97.12 116 PHE A CA 1
ATOM 939 C C . PHE A 1 116 ? 3.788 -5.209 -2.692 1.00 97.12 116 PHE A C 1
ATOM 941 O O . PHE A 1 116 ? 4.483 -5.090 -3.701 1.00 97.12 116 PHE A O 1
ATOM 948 N N . LEU A 1 117 ? 4.038 -6.143 -1.771 1.00 97.94 117 LEU A N 1
ATOM 949 C CA . LEU A 1 117 ? 5.208 -7.023 -1.832 1.00 97.94 117 LEU A CA 1
ATOM 950 C C . LEU A 1 117 ? 5.127 -8.031 -2.986 1.00 97.94 117 LEU A C 1
ATOM 952 O O . LEU A 1 117 ? 6.081 -8.172 -3.750 1.00 97.94 117 LEU A O 1
ATOM 956 N N . VAL A 1 118 ? 3.988 -8.710 -3.142 1.00 97.44 118 VAL A N 1
ATOM 957 C CA . VAL A 1 118 ? 3.809 -9.748 -4.168 1.00 97.44 118 VAL A CA 1
ATOM 958 C C . VAL A 1 118 ? 3.853 -9.142 -5.565 1.00 97.44 118 VAL A C 1
ATOM 960 O O . VAL A 1 118 ? 4.553 -9.664 -6.424 1.00 97.44 118 VAL A O 1
ATOM 963 N N . PHE A 1 119 ? 3.164 -8.027 -5.808 1.00 97.00 119 PHE A N 1
ATOM 964 C CA . PHE A 1 119 ? 3.167 -7.390 -7.126 1.00 97.00 119 PHE A CA 1
ATOM 965 C C . PHE A 1 119 ? 4.546 -6.848 -7.494 1.00 97.00 119 PHE A C 1
ATOM 967 O O . PHE A 1 119 ? 4.971 -7.005 -8.638 1.00 97.00 119 PHE A O 1
ATOM 974 N N . THR A 1 120 ? 5.269 -6.294 -6.517 1.00 96.69 120 THR A N 1
ATOM 975 C CA . THR A 1 120 ? 6.672 -5.899 -6.693 1.00 96.69 120 THR A CA 1
ATOM 976 C C . THR A 1 120 ? 7.541 -7.099 -7.067 1.00 96.69 120 THR A C 1
ATOM 978 O O . THR A 1 120 ? 8.310 -7.019 -8.019 1.00 96.69 120 THR A O 1
ATOM 981 N N . ALA A 1 121 ? 7.392 -8.237 -6.388 1.00 96.50 121 ALA A N 1
ATOM 982 C CA . ALA A 1 121 ? 8.152 -9.442 -6.713 1.00 96.50 121 ALA A CA 1
ATOM 983 C C . ALA A 1 121 ? 7.802 -9.995 -8.107 1.00 96.50 121 ALA A C 1
ATOM 985 O O . ALA A 1 121 ? 8.700 -10.300 -8.888 1.00 96.50 121 ALA A O 1
ATOM 986 N N . LEU A 1 122 ? 6.511 -10.076 -8.451 1.00 95.62 122 LEU A N 1
ATOM 987 C CA . LEU A 1 122 ? 6.045 -10.591 -9.743 1.00 95.62 122 LEU A CA 1
ATOM 988 C C . LEU A 1 122 ? 6.671 -9.841 -10.921 1.00 95.62 122 LEU A C 1
ATOM 990 O O . LEU A 1 122 ? 7.093 -10.466 -11.897 1.00 95.62 122 LEU A O 1
ATOM 994 N N . ILE A 1 123 ? 6.737 -8.511 -10.822 1.00 93.88 123 ILE A N 1
ATOM 995 C CA . ILE A 1 123 ? 7.299 -7.685 -11.886 1.00 93.88 123 ILE A CA 1
ATOM 996 C C . ILE A 1 123 ? 8.825 -7.677 -11.879 1.00 93.88 123 ILE A C 1
ATOM 998 O O . ILE A 1 123 ? 9.431 -7.779 -12.943 1.00 93.88 123 ILE A O 1
ATOM 1002 N N . MET A 1 124 ? 9.440 -7.616 -10.696 1.00 93.69 124 MET A N 1
ATOM 1003 C CA . MET A 1 124 ? 10.894 -7.595 -10.538 1.00 93.69 124 MET A CA 1
ATOM 1004 C C . MET A 1 124 ? 11.539 -8.886 -11.048 1.00 93.69 124 MET A C 1
ATOM 1006 O O . MET A 1 124 ? 12.591 -8.836 -11.675 1.00 93.69 124 MET A O 1
ATOM 1010 N N . PHE A 1 125 ? 10.884 -10.030 -10.836 1.00 94.00 125 PHE A N 1
ATOM 1011 C CA . PHE A 1 125 ? 11.364 -11.332 -11.303 1.00 94.00 125 PHE A CA 1
ATOM 1012 C C . PHE A 1 125 ? 10.781 -11.762 -12.656 1.00 94.00 125 PHE A C 1
ATOM 1014 O O . PHE A 1 125 ? 11.103 -12.847 -13.125 1.00 94.00 125 PHE A O 1
ATOM 1021 N N . ASN A 1 126 ? 9.943 -10.936 -13.294 1.00 92.25 126 ASN A N 1
ATOM 1022 C CA . ASN A 1 126 ? 9.315 -11.239 -14.586 1.00 92.25 126 ASN A CA 1
ATOM 1023 C C . ASN A 1 126 ? 8.559 -12.592 -14.616 1.00 92.25 126 ASN A C 1
ATOM 1025 O O . ASN A 1 126 ? 8.597 -13.323 -15.596 1.00 92.25 126 ASN A O 1
ATOM 1029 N N . ILE A 1 127 ? 7.858 -12.939 -13.534 1.00 94.06 127 ILE A N 1
ATOM 1030 C CA . ILE A 1 127 ? 7.139 -14.227 -13.391 1.00 94.06 127 ILE A CA 1
ATOM 1031 C C . ILE A 1 127 ? 5.612 -14.091 -13.513 1.00 94.06 127 ILE A C 1
ATOM 1033 O O . ILE A 1 127 ? 4.869 -15.037 -13.260 1.00 94.06 127 ILE A O 1
ATOM 1037 N N . ALA A 1 128 ? 5.128 -12.899 -13.862 1.00 92.75 128 ALA A N 1
ATOM 1038 C CA . ALA A 1 128 ? 3.707 -12.591 -13.964 1.00 92.75 128 ALA A CA 1
ATOM 1039 C C . ALA A 1 128 ? 3.034 -13.267 -15.171 1.00 92.75 128 ALA A C 1
ATOM 1041 O O . ALA A 1 128 ? 3.487 -13.122 -16.307 1.00 92.75 128 ALA A O 1
ATOM 1042 N N . VAL A 1 129 ? 1.883 -13.907 -14.946 1.00 94.81 129 VAL A N 1
ATOM 1043 C CA . VAL A 1 129 ? 1.063 -14.532 -15.993 1.00 94.81 129 VAL A CA 1
ATOM 1044 C C . VAL A 1 129 ? -0.241 -13.753 -16.160 1.00 94.81 129 VAL A C 1
ATOM 1046 O O . VAL A 1 129 ? -1.235 -13.995 -15.472 1.00 94.81 129 VAL A O 1
ATOM 1049 N N . ILE A 1 130 ? -0.254 -12.827 -17.122 1.00 91.56 130 ILE A N 1
ATOM 1050 C CA . ILE A 1 130 ? -1.338 -11.843 -17.312 1.00 91.56 130 ILE A CA 1
ATOM 1051 C C . ILE A 1 130 ? -2.702 -12.504 -17.588 1.00 91.56 130 ILE A C 1
ATOM 1053 O O . ILE A 1 130 ? -3.726 -11.977 -17.173 1.00 91.56 130 ILE A O 1
ATOM 1057 N N . GLY A 1 131 ? -2.744 -13.678 -18.226 1.00 92.44 131 GLY A N 1
ATOM 1058 C CA . GLY A 1 131 ? -4.008 -14.371 -18.517 1.00 92.44 131 GLY A CA 1
ATOM 1059 C C . GLY A 1 131 ? -4.677 -15.045 -17.310 1.00 92.44 131 GLY A C 1
ATOM 1060 O O . GLY A 1 131 ? -5.869 -15.323 -17.353 1.00 92.44 131 GLY A O 1
ATOM 1061 N N . ARG A 1 132 ? -3.935 -15.324 -16.231 1.00 93.75 132 ARG A N 1
ATOM 1062 C CA . ARG A 1 132 ? -4.425 -16.095 -15.072 1.00 93.75 132 ARG A CA 1
ATOM 1063 C C . ARG A 1 132 ? -4.453 -15.257 -13.802 1.00 93.75 132 ARG A C 1
ATOM 1065 O O . ARG A 1 132 ? -5.430 -15.281 -13.054 1.00 93.75 132 ARG A O 1
ATOM 1072 N N . ASP A 1 133 ? -3.364 -14.542 -13.548 1.00 94.94 133 ASP A N 1
ATOM 1073 C CA . ASP A 1 133 ? -3.110 -13.880 -12.275 1.00 94.94 133 ASP A CA 1
ATOM 1074 C C . ASP A 1 133 ? -4.181 -12.846 -11.896 1.00 94.94 133 ASP A C 1
ATOM 1076 O O . ASP A 1 133 ? -4.569 -12.844 -10.727 1.00 94.94 133 ASP A O 1
ATOM 1080 N N . PRO A 1 134 ? -4.750 -12.038 -12.818 1.00 94.81 134 PRO A N 1
ATOM 1081 C CA . PRO A 1 134 ? -5.841 -11.126 -12.474 1.00 94.81 134 PRO A CA 1
ATOM 1082 C C . PRO A 1 134 ? -7.054 -11.840 -11.864 1.00 94.81 134 PRO A C 1
ATOM 1084 O O . PRO A 1 134 ? -7.623 -11.367 -10.880 1.00 94.81 134 PRO A O 1
ATOM 1087 N N . HIS A 1 135 ? -7.423 -13.013 -12.385 1.00 94.44 135 HIS A N 1
ATOM 1088 C CA . HIS A 1 135 ? -8.532 -13.803 -11.843 1.00 94.44 135 HIS A CA 1
ATOM 1089 C C . HIS A 1 135 ? -8.206 -14.344 -10.448 1.00 94.44 135 HIS A C 1
ATOM 1091 O O . HIS A 1 135 ? -9.042 -14.280 -9.548 1.00 94.44 135 HIS A O 1
ATOM 1097 N N . VAL A 1 136 ? -6.973 -14.814 -10.239 1.00 95.50 136 VAL A N 1
ATOM 1098 C CA . VAL A 1 136 ? -6.504 -15.278 -8.924 1.00 95.50 136 VAL A CA 1
ATOM 1099 C C . VAL A 1 136 ? -6.522 -14.135 -7.910 1.00 95.50 136 VAL A C 1
ATOM 1101 O O . VAL A 1 136 ? -7.044 -14.304 -6.810 1.00 95.50 136 VAL A O 1
ATOM 1104 N N . VAL A 1 137 ? -6.019 -12.956 -8.284 1.00 95.56 137 VAL A N 1
ATOM 1105 C CA . VAL A 1 137 ? -6.039 -11.753 -7.441 1.00 95.56 137 VAL A CA 1
ATOM 1106 C C . VAL A 1 137 ? -7.470 -11.380 -7.063 1.00 95.56 137 VAL A C 1
ATOM 1108 O O . VAL A 1 137 ? -7.729 -11.088 -5.897 1.00 95.56 137 VAL A O 1
ATOM 1111 N N . LEU A 1 138 ? -8.418 -11.420 -8.002 1.00 95.00 138 LEU A N 1
ATOM 1112 C CA . LEU A 1 138 ? -9.826 -11.135 -7.714 1.00 95.00 138 LEU A CA 1
ATOM 1113 C C . LEU A 1 138 ? -10.419 -12.129 -6.706 1.00 95.00 138 LEU A C 1
ATOM 1115 O O . LEU A 1 138 ? -11.042 -11.703 -5.732 1.00 95.00 138 LEU A O 1
ATOM 1119 N N . LEU A 1 139 ? -10.178 -13.432 -6.886 1.00 97.06 139 LEU A N 1
ATOM 1120 C CA . LEU A 1 139 ? -10.653 -14.471 -5.964 1.00 97.06 139 LEU A CA 1
ATOM 1121 C C . LEU A 1 139 ? -10.040 -14.323 -4.566 1.00 97.06 139 LEU A C 1
ATOM 1123 O O . LEU A 1 139 ? -10.762 -14.359 -3.570 1.00 97.06 139 LEU A O 1
ATOM 1127 N N . VAL A 1 140 ? -8.726 -14.096 -4.485 1.00 96.75 140 VAL A N 1
ATOM 1128 C CA . VAL A 1 140 ? -8.019 -13.861 -3.217 1.00 96.75 140 VAL A CA 1
ATOM 1129 C C . VAL A 1 140 ? -8.534 -12.593 -2.539 1.00 96.75 140 VAL A C 1
ATOM 1131 O O . VAL A 1 140 ? -8.776 -12.609 -1.331 1.00 96.75 140 VAL A O 1
ATOM 1134 N N . THR A 1 141 ? -8.778 -11.521 -3.299 1.00 96.31 141 THR A N 1
ATOM 1135 C CA . THR A 1 141 ? -9.357 -10.276 -2.771 1.00 96.31 141 THR A CA 1
ATOM 1136 C C . THR A 1 141 ? -10.739 -10.545 -2.188 1.00 96.31 141 THR A C 1
ATOM 1138 O O . THR A 1 141 ? -10.996 -10.210 -1.033 1.00 96.31 141 THR A O 1
ATOM 1141 N N . ALA A 1 142 ? -11.620 -11.193 -2.953 1.00 97.94 142 ALA A N 1
ATOM 1142 C CA . ALA A 1 142 ? -12.980 -11.494 -2.523 1.00 97.94 142 ALA A CA 1
ATOM 1143 C C . ALA A 1 142 ? -12.997 -12.377 -1.265 1.00 97.94 142 ALA A C 1
ATOM 1145 O O . ALA A 1 142 ? -13.714 -12.074 -0.307 1.00 97.94 142 ALA A O 1
ATOM 1146 N N . ALA A 1 143 ? -12.162 -13.420 -1.222 1.00 97.81 143 ALA A N 1
ATOM 1147 C CA . ALA A 1 143 ? -12.019 -14.291 -0.059 1.00 97.81 143 ALA A CA 1
ATOM 1148 C C . ALA A 1 143 ? -11.491 -13.529 1.169 1.00 97.81 143 ALA A C 1
ATOM 1150 O O . ALA A 1 143 ? -12.039 -13.657 2.265 1.00 97.81 143 ALA A O 1
ATOM 1151 N N . THR A 1 144 ? -10.475 -12.684 0.985 1.00 97.56 144 THR A N 1
ATOM 1152 C CA . THR A 1 144 ? -9.858 -11.902 2.068 1.00 97.56 144 THR A CA 1
ATOM 1153 C C . THR A 1 144 ? -10.817 -10.856 2.630 1.00 97.56 144 THR A C 1
ATOM 1155 O O . THR A 1 144 ? -10.935 -10.716 3.849 1.00 97.56 144 THR A O 1
ATOM 1158 N N . LEU A 1 145 ? -11.565 -10.159 1.771 1.00 97.44 145 LEU A N 1
ATOM 1159 C CA . LEU A 1 145 ? -12.590 -9.208 2.203 1.00 97.44 145 LEU A CA 1
ATOM 1160 C C . LEU A 1 145 ? -13.751 -9.914 2.914 1.00 97.44 145 LEU A C 1
ATOM 1162 O O . LEU A 1 145 ? -14.208 -9.435 3.952 1.00 97.44 145 LEU A O 1
ATOM 1166 N N . SER A 1 146 ? -14.176 -11.078 2.416 1.00 97.69 146 SER A N 1
ATOM 1167 C CA . SER A 1 146 ? -15.201 -11.906 3.068 1.00 97.69 146 SER A CA 1
ATOM 1168 C C . SER A 1 146 ? -14.750 -12.368 4.456 1.00 97.69 146 SER A C 1
ATOM 1170 O O . SER A 1 146 ? -15.511 -12.272 5.421 1.00 97.69 146 SER A O 1
ATOM 1172 N N . LEU A 1 147 ? -13.489 -12.791 4.588 1.00 97.50 147 LEU A N 1
ATOM 1173 C CA . LEU A 1 147 ? -12.873 -13.124 5.872 1.00 97.50 147 LEU A CA 1
ATOM 1174 C C . LEU A 1 147 ? -12.838 -11.907 6.806 1.00 97.50 147 LEU A C 1
ATOM 1176 O O . LEU A 1 147 ? -13.245 -12.015 7.963 1.00 97.50 147 LEU A O 1
ATOM 1180 N N . GLY A 1 148 ? -12.393 -10.747 6.316 1.00 96.31 148 GLY A N 1
ATOM 1181 C CA . GLY A 1 148 ? -12.351 -9.505 7.089 1.00 96.31 148 GLY A CA 1
ATOM 1182 C C . GLY A 1 148 ? -13.726 -9.108 7.628 1.00 96.31 148 GLY A C 1
ATOM 1183 O O . GLY A 1 148 ? -13.861 -8.799 8.814 1.00 96.31 148 GLY A O 1
ATOM 1184 N N . LEU A 1 149 ? -14.761 -9.186 6.786 1.00 96.62 149 LEU A N 1
ATOM 1185 C CA . LEU A 1 149 ? -16.147 -8.939 7.188 1.00 96.62 149 LEU A CA 1
ATOM 1186 C C . LEU A 1 149 ? -16.626 -9.975 8.212 1.00 96.62 149 LEU A C 1
ATOM 1188 O O . LEU A 1 149 ? -17.184 -9.603 9.243 1.00 96.62 149 LEU A O 1
ATOM 1192 N N . GLY A 1 150 ? -16.360 -11.264 7.992 1.00 96.88 150 GLY A N 1
ATOM 1193 C CA . GLY A 1 150 ? -16.704 -12.328 8.939 1.00 96.88 150 GLY A CA 1
ATOM 1194 C C . GLY A 1 150 ? -16.054 -12.135 10.316 1.00 96.88 150 GLY A C 1
ATOM 1195 O O . GLY A 1 150 ? -16.707 -12.294 11.353 1.00 96.88 150 GLY A O 1
ATOM 1196 N N . LEU A 1 151 ? -14.783 -11.726 10.348 1.00 95.62 151 LEU A N 1
ATOM 1197 C CA . LEU A 1 151 ? -14.065 -11.409 11.583 1.00 95.62 151 LEU A CA 1
ATOM 1198 C C . LEU A 1 151 ? -14.658 -10.187 12.295 1.00 95.62 151 LEU A C 1
ATOM 1200 O O . LEU A 1 151 ? -14.794 -10.215 13.520 1.00 95.62 151 LEU A O 1
ATOM 1204 N N . GLU A 1 152 ? -15.062 -9.160 11.548 1.00 94.81 152 GLU A N 1
ATOM 1205 C CA . GLU A 1 152 ? -15.759 -7.979 12.070 1.00 94.81 152 GLU A CA 1
ATOM 1206 C C . GLU A 1 152 ? -17.122 -8.335 12.668 1.00 94.81 152 GLU A C 1
ATOM 1208 O O . GLU A 1 152 ? -17.418 -7.952 13.804 1.00 94.81 152 GLU A O 1
ATOM 1213 N N . PHE A 1 153 ? -17.931 -9.138 11.971 1.00 95.44 153 PHE A N 1
ATOM 1214 C CA . PHE A 1 153 ? -19.207 -9.625 12.500 1.00 95.44 153 PHE A CA 1
ATOM 1215 C C . PHE A 1 153 ? -19.012 -10.432 13.785 1.00 95.44 153 PHE A C 1
ATOM 1217 O O . PHE A 1 153 ? -19.707 -10.202 14.782 1.00 95.44 153 PHE A O 1
ATOM 1224 N N . ARG A 1 154 ? -18.021 -11.330 13.805 1.00 94.75 154 ARG A N 1
ATOM 1225 C CA . ARG A 1 154 ? -17.671 -12.115 14.995 1.00 94.75 154 ARG A CA 1
ATOM 1226 C C . ARG A 1 154 ? -17.233 -11.222 16.155 1.00 94.75 154 ARG A C 1
ATOM 1228 O O . ARG A 1 154 ? -17.678 -11.442 17.282 1.00 94.75 154 ARG A O 1
ATOM 1235 N N . TYR A 1 155 ? -16.392 -10.222 15.896 1.00 93.75 155 TYR A N 1
ATOM 1236 C CA . TYR A 1 155 ? -15.933 -9.264 16.903 1.00 93.75 155 TYR A CA 1
ATOM 1237 C C . TYR A 1 155 ? -17.104 -8.475 17.497 1.00 93.75 155 TYR A C 1
ATOM 1239 O O . TYR A 1 155 ? -17.279 -8.452 18.718 1.00 93.75 155 TYR A O 1
ATOM 1247 N N . ARG A 1 156 ? -17.974 -7.913 16.647 1.00 91.94 156 ARG A N 1
ATOM 1248 C CA . ARG A 1 156 ? -19.165 -7.173 17.090 1.00 91.94 156 ARG A CA 1
ATOM 1249 C C . ARG A 1 156 ? -20.113 -8.045 17.905 1.00 91.94 156 ARG A C 1
ATOM 1251 O O . ARG A 1 156 ? -20.613 -7.586 18.930 1.00 91.94 156 ARG A O 1
ATOM 1258 N N . ARG A 1 157 ? -20.333 -9.301 17.496 1.00 92.81 157 ARG A N 1
ATOM 1259 C CA . ARG A 1 157 ? -21.175 -10.254 18.237 1.00 92.81 157 ARG A CA 1
ATOM 1260 C C . ARG A 1 157 ? -20.595 -10.556 19.617 1.00 92.81 157 ARG A C 1
ATOM 1262 O O . ARG A 1 157 ? -21.304 -10.414 20.606 1.00 92.81 157 ARG A O 1
ATOM 1269 N N . ARG A 1 158 ? -19.308 -10.917 19.694 1.00 91.44 158 ARG A N 1
ATOM 1270 C CA . ARG A 1 158 ? -18.625 -11.201 20.971 1.00 91.44 158 ARG A CA 1
ATOM 1271 C C . ARG A 1 158 ? -18.675 -10.009 21.916 1.00 91.44 158 ARG A C 1
ATOM 1273 O O . ARG A 1 158 ? -18.927 -10.183 23.101 1.00 91.44 158 ARG A O 1
ATOM 1280 N N . ARG A 1 159 ? -18.487 -8.803 21.385 1.00 89.50 159 ARG A N 1
ATOM 1281 C CA . ARG A 1 159 ? -18.534 -7.586 22.186 1.00 89.50 159 ARG A CA 1
ATOM 1282 C C . ARG A 1 159 ? -19.932 -7.299 22.735 1.00 89.50 159 ARG A C 1
ATOM 1284 O O . ARG A 1 159 ? -20.044 -7.006 23.916 1.00 89.50 159 ARG A O 1
ATOM 1291 N N . LYS A 1 160 ? -20.987 -7.443 21.925 1.00 89.69 160 LYS A N 1
ATOM 1292 C CA . LYS A 1 160 ? -22.375 -7.306 22.407 1.00 89.69 160 LYS A CA 1
ATOM 1293 C C . LYS A 1 160 ? -22.698 -8.309 23.519 1.00 89.69 160 LYS A C 1
ATOM 1295 O O . LYS A 1 160 ? -23.328 -7.943 24.500 1.00 89.69 160 LYS A O 1
ATOM 1300 N N . LEU A 1 161 ? -22.244 -9.557 23.378 1.00 91.06 161 LEU A N 1
ATOM 1301 C CA . LEU A 1 161 ? -22.430 -10.591 24.402 1.00 91.06 161 LEU A CA 1
ATOM 1302 C C . LEU A 1 161 ? -21.676 -10.258 25.698 1.00 91.06 161 LEU A C 1
ATOM 1304 O O . LEU A 1 161 ? -22.231 -10.416 26.777 1.00 91.06 161 LEU A O 1
ATOM 1308 N N . ALA A 1 162 ? -20.443 -9.755 25.596 1.00 88.69 162 ALA A N 1
ATOM 1309 C CA . ALA A 1 162 ? -19.667 -9.317 26.755 1.00 88.69 162 ALA A CA 1
ATOM 1310 C C . ALA A 1 162 ? -20.298 -8.101 27.459 1.00 88.69 162 ALA A C 1
ATOM 1312 O O . ALA A 1 162 ? -20.301 -8.043 28.682 1.00 88.69 162 ALA A O 1
ATOM 1313 N N . GLU A 1 163 ? -20.859 -7.156 26.697 1.00 87.50 163 GLU A N 1
ATOM 1314 C CA . GLU A 1 163 ? -21.603 -6.010 27.236 1.00 87.50 163 GLU A CA 1
ATOM 1315 C C . GLU A 1 163 ? -22.897 -6.462 27.948 1.00 87.50 163 GLU A C 1
ATOM 1317 O O . GLU A 1 163 ? -23.232 -5.905 28.986 1.00 87.50 163 GLU A O 1
ATOM 1322 N N . ALA A 1 164 ? -23.590 -7.494 27.445 1.00 89.06 164 ALA A N 1
ATOM 1323 C CA . ALA A 1 164 ? -24.798 -8.047 28.070 1.00 89.06 164 ALA A CA 1
ATOM 1324 C C . ALA A 1 164 ? -24.520 -8.902 29.322 1.00 89.06 164 ALA A C 1
ATOM 1326 O O . ALA A 1 164 ? -25.351 -8.954 30.223 1.00 89.06 164 ALA A O 1
ATOM 1327 N N . ALA A 1 165 ? -23.367 -9.576 29.379 1.00 87.31 165 ALA A N 1
ATOM 1328 C CA . ALA A 1 165 ? -22.938 -10.366 30.535 1.00 87.31 165 ALA A CA 1
ATOM 1329 C C . ALA A 1 165 ? -22.280 -9.518 31.640 1.00 87.31 165 ALA A C 1
ATOM 1331 O O . ALA A 1 165 ? -21.991 -10.035 32.720 1.00 87.31 165 ALA A O 1
ATOM 1332 N N . ALA A 1 166 ? -22.004 -8.237 31.376 1.00 83.88 166 ALA A N 1
ATOM 1333 C CA . ALA A 1 166 ? -21.420 -7.345 32.364 1.00 83.88 166 ALA A CA 1
ATOM 1334 C C . ALA A 1 166 ? -22.440 -7.059 33.486 1.00 83.88 166 ALA A C 1
ATOM 1336 O O . ALA A 1 166 ? -23.590 -6.729 33.184 1.00 83.88 166 ALA A O 1
ATOM 1337 N N . PRO A 1 167 ? -22.048 -7.161 34.772 1.00 78.94 167 PRO A N 1
ATOM 1338 C CA . PRO A 1 167 ? -22.941 -6.830 35.874 1.00 78.94 167 PRO A CA 1
ATOM 1339 C C . PRO A 1 167 ? -23.434 -5.385 35.749 1.00 78.94 167 PRO A C 1
ATOM 1341 O O . PRO A 1 167 ? -22.683 -4.500 35.325 1.00 78.94 167 PRO A O 1
ATOM 1344 N N . ALA A 1 168 ? -24.702 -5.156 36.108 1.00 76.31 168 ALA A N 1
ATOM 1345 C CA . ALA A 1 168 ? -25.310 -3.832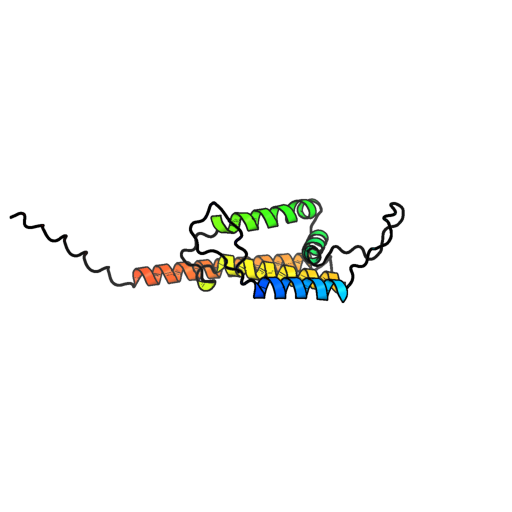 36.055 1.00 76.31 168 ALA A CA 1
ATOM 1346 C C . ALA A 1 168 ? -24.423 -2.819 36.803 1.00 76.31 168 ALA A C 1
ATOM 1348 O O . ALA A 1 168 ? -23.931 -3.134 37.892 1.00 76.31 168 ALA A O 1
ATOM 1349 N N . PRO A 1 169 ? -24.188 -1.620 36.238 1.00 71.88 169 PRO A N 1
ATOM 1350 C CA . PRO A 1 169 ? -23.379 -0.617 36.910 1.00 71.88 169 PRO A CA 1
ATOM 1351 C C . PRO A 1 169 ? -23.990 -0.324 38.281 1.00 71.88 169 PRO A C 1
ATOM 1353 O O . PRO A 1 169 ? -25.201 -0.120 38.385 1.00 71.88 169 PRO A O 1
ATOM 1356 N N . ALA A 1 170 ? -23.151 -0.329 39.324 1.00 74.94 170 ALA A N 1
ATOM 1357 C CA . ALA A 1 170 ? -23.582 -0.011 40.680 1.00 74.94 170 ALA A CA 1
ATOM 1358 C C . ALA A 1 170 ? -24.385 1.304 40.665 1.00 74.94 170 ALA A C 1
ATOM 1360 O O . ALA A 1 170 ? -23.994 2.230 39.939 1.00 74.94 170 ALA A O 1
ATOM 1361 N N . PRO A 1 171 ? -25.498 1.401 41.419 1.00 77.06 171 PRO A N 1
ATOM 1362 C CA . PRO A 1 171 ? -26.289 2.622 41.474 1.00 77.06 171 PRO A CA 1
ATOM 1363 C C . PRO A 1 171 ? -25.361 3.808 41.734 1.00 77.06 171 PRO A C 1
ATOM 1365 O O . PRO A 1 171 ? -24.544 3.758 42.656 1.00 77.06 171 PRO A O 1
ATOM 1368 N N . ARG A 1 172 ? -25.440 4.859 40.903 1.00 73.06 172 ARG A N 1
ATOM 1369 C CA . ARG A 1 172 ? -24.692 6.095 41.169 1.00 73.06 172 ARG A CA 1
ATOM 1370 C C . ARG A 1 172 ? -25.043 6.533 42.586 1.00 73.06 172 ARG A C 1
ATOM 1372 O O . ARG A 1 172 ? -26.224 6.723 42.872 1.00 73.06 172 ARG A O 1
ATOM 1379 N N . ALA A 1 173 ? -24.034 6.670 43.447 1.00 71.19 173 ALA A N 1
ATOM 1380 C CA . ALA A 1 173 ? -24.227 7.204 44.787 1.00 71.19 173 ALA A CA 1
ATOM 1381 C C . ALA A 1 173 ? -25.010 8.517 44.668 1.00 71.19 173 ALA A C 1
ATOM 1383 O O . ALA A 1 173 ? -24.632 9.392 43.882 1.00 71.19 173 ALA A O 1
ATOM 1384 N N . ALA A 1 174 ? -26.142 8.602 45.372 1.00 72.88 174 ALA A N 1
ATOM 1385 C CA . ALA A 1 174 ? -26.980 9.790 45.355 1.00 72.88 174 ALA A CA 1
ATOM 1386 C C . ALA A 1 174 ? -26.108 11.006 45.709 1.00 72.88 174 ALA A C 1
ATOM 1388 O O . ALA A 1 174 ? -25.286 10.893 46.625 1.00 72.88 174 ALA A O 1
ATOM 1389 N N . PRO A 1 175 ? -26.233 12.142 44.995 1.00 70.75 175 PRO A N 1
ATOM 1390 C CA . PRO A 1 175 ? -25.474 13.333 45.343 1.00 70.75 175 PRO A CA 1
ATOM 1391 C C . PRO A 1 175 ? -25.763 13.653 46.807 1.00 70.75 175 PRO A C 1
ATOM 1393 O O . PRO A 1 175 ? -26.927 13.800 47.189 1.00 70.75 175 PRO A O 1
ATOM 1396 N N . ALA A 1 176 ? -24.710 13.680 47.629 1.00 68.56 176 ALA A N 1
ATOM 1397 C CA . ALA A 1 176 ? -24.819 14.039 49.031 1.00 68.56 176 ALA A CA 1
ATOM 1398 C C . ALA A 1 176 ? -25.549 15.383 49.091 1.00 68.56 176 ALA A C 1
ATOM 1400 O O . ALA A 1 176 ? -25.071 16.369 48.525 1.00 68.56 176 ALA A O 1
ATOM 1401 N N . ARG A 1 177 ? -26.747 15.402 49.690 1.00 65.19 177 ARG A N 1
ATOM 1402 C CA . ARG A 1 177 ? -27.473 16.649 49.938 1.00 65.19 177 ARG A CA 1
ATOM 1403 C C . ARG A 1 177 ? -26.517 17.540 50.718 1.00 65.19 177 ARG A C 1
ATOM 1405 O O . ARG A 1 177 ? -26.187 17.215 51.854 1.00 65.19 177 ARG A O 1
ATOM 1412 N N . ALA A 1 178 ? -26.049 18.613 50.087 1.00 62.59 178 ALA A N 1
ATOM 1413 C CA . ALA A 1 178 ? -25.306 19.654 50.767 1.00 62.59 178 ALA A CA 1
ATOM 1414 C C . ALA A 1 178 ? -26.209 20.173 51.889 1.00 62.59 178 ALA A C 1
ATOM 1416 O O . ALA A 1 178 ? -27.239 20.797 51.634 1.00 62.59 178 ALA A O 1
ATOM 1417 N N . THR A 1 179 ? -25.873 19.821 53.125 1.00 58.59 179 THR A N 1
ATOM 1418 C CA . THR A 1 179 ? -26.479 20.402 54.315 1.00 58.59 179 THR A CA 1
ATOM 1419 C C . THR A 1 179 ? -26.007 21.847 54.371 1.00 58.59 179 THR A C 1
ATOM 1421 O O . THR A 1 179 ? -24.870 22.116 54.750 1.00 58.59 179 THR A O 1
ATOM 1424 N N . VAL A 1 180 ? -26.855 22.755 53.893 1.00 56.44 180 VAL A N 1
ATOM 1425 C CA . VAL A 1 180 ? -26.703 24.194 54.106 1.00 56.44 180 VAL A CA 1
ATOM 1426 C C . VAL A 1 180 ? -26.996 24.439 55.584 1.00 56.44 180 VAL A C 1
ATOM 1428 O O . VAL A 1 180 ? -28.105 24.155 56.039 1.00 56.44 180 VAL A O 1
ATOM 1431 N N . GLY A 1 181 ? -25.974 24.870 56.319 1.00 58.72 181 GLY A N 1
ATOM 1432 C CA . GLY A 1 181 ? -26.056 25.392 57.680 1.00 58.72 181 GLY A CA 1
ATOM 1433 C C . GLY A 1 181 ? -25.627 26.847 57.692 1.00 58.72 181 GLY A C 1
ATOM 1434 O O . GLY A 1 181 ? -24.844 27.219 56.786 1.00 58.72 181 GLY A O 1
#

Radius of gyration: 25.95 Å; chains: 1; bounding box: 56×42×89 Å